Protein AF-X0WPC6-F1 (afdb_monomer)

Sequence (137 aa):
MSAEIEPIRRALTGSRKYRWLCEDTLARVADWAGRGGGSDKDVLKRAKRKLHQICGAYAHGFDPYAAAAELHDLPADPGPAAIRLACRKILNRHAATRERSEADLADLYESIFALTAPPRSVLDVGCGLHPFAIPWM

Radius of gyration: 19.34 Å; Cα contacts (8 Å, |Δi|>4): 94; chains: 1; bounding box: 44×28×56 Å

Solvent-accessible surface area (backbone atoms only — not comparable to full-atom values): 8075 Å² total; per-residue (Å²): 130,70,81,81,51,53,65,50,33,51,57,47,66,71,27,82,89,43,65,87,56,58,65,68,61,50,45,52,38,37,56,58,23,51,74,71,48,80,53,73,69,52,21,47,52,47,25,52,51,50,50,31,70,77,49,52,70,34,46,70,83,61,50,69,65,62,55,50,48,63,61,66,72,46,60,97,78,57,53,72,68,57,49,48,52,55,28,50,60,54,23,55,46,24,50,75,39,25,69,54,62,76,44,68,53,47,63,51,37,52,58,51,29,74,75,69,46,83,71,97,73,86,88,72,83,86,47,83,55,47,76,52,49,56,90,42,105

Structure (mmCIF, N/CA/C/O backbone):
data_AF-X0WPC6-F1
#
_entry.id   AF-X0WPC6-F1
#
loop_
_atom_site.group_PDB
_atom_site.id
_atom_site.type_symbol
_atom_site.label_atom_id
_atom_site.label_alt_id
_atom_site.label_comp_id
_atom_site.label_asym_id
_atom_site.label_entity_id
_atom_site.label_seq_id
_atom_site.pdbx_PDB_ins_code
_atom_site.Cartn_x
_atom_site.Cartn_y
_atom_site.Cartn_z
_atom_site.occupancy
_atom_site.B_iso_or_equiv
_atom_site.auth_seq_id
_atom_site.auth_comp_id
_atom_site.auth_asym_id
_atom_site.auth_atom_id
_atom_site.pdbx_PDB_model_num
ATOM 1 N N . MET A 1 1 ? 7.509 -16.615 -25.943 1.00 50.50 1 MET A N 1
ATOM 2 C CA . MET A 1 1 ? 8.223 -15.535 -25.228 1.00 50.50 1 MET A CA 1
ATOM 3 C C . MET A 1 1 ? 9.397 -15.127 -26.099 1.00 50.50 1 MET A C 1
ATOM 5 O O . MET A 1 1 ? 10.176 -16.008 -26.436 1.00 50.50 1 MET A O 1
ATOM 9 N N . SER A 1 2 ? 9.475 -13.873 -26.558 1.00 55.69 2 SER A N 1
ATOM 10 C CA . SER A 1 2 ? 10.617 -13.450 -27.389 1.00 55.69 2 SER A CA 1
ATOM 11 C C . SER A 1 2 ? 11.875 -13.422 -26.520 1.00 55.69 2 SER A C 1
ATOM 13 O O . SER A 1 2 ? 11.840 -12.852 -25.429 1.00 55.69 2 SER A O 1
ATOM 15 N N . ALA A 1 3 ? 12.974 -14.022 -26.985 1.00 64.19 3 ALA A N 1
ATOM 16 C CA . ALA A 1 3 ? 14.265 -14.013 -26.288 1.00 64.19 3 ALA A CA 1
ATOM 17 C C . ALA A 1 3 ? 14.777 -12.584 -25.998 1.00 64.19 3 ALA A C 1
ATOM 19 O O . ALA A 1 3 ? 15.592 -12.382 -25.101 1.00 64.19 3 ALA A O 1
ATOM 20 N N . GLU A 1 4 ? 14.246 -11.590 -26.714 1.00 74.94 4 GLU A N 1
ATOM 21 C CA . GLU A 1 4 ? 14.610 -10.177 -26.621 1.00 74.94 4 GLU A CA 1
ATOM 22 C C . GLU A 1 4 ? 14.137 -9.482 -25.331 1.00 74.94 4 GLU A C 1
ATOM 24 O O . GLU A 1 4 ? 14.746 -8.496 -24.928 1.00 74.94 4 GLU A O 1
ATOM 29 N N . ILE A 1 5 ? 13.095 -9.971 -24.636 1.00 85.88 5 ILE A N 1
ATOM 30 C CA . ILE A 1 5 ? 12.560 -9.269 -23.445 1.00 85.88 5 ILE A CA 1
ATOM 31 C C . ILE A 1 5 ? 13.224 -9.685 -22.127 1.00 85.88 5 ILE A C 1
ATOM 33 O O . ILE A 1 5 ? 13.162 -8.971 -21.122 1.00 85.88 5 ILE A O 1
ATOM 37 N N . GLU A 1 6 ? 13.892 -10.835 -22.123 1.00 86.94 6 GLU A N 1
ATOM 38 C CA . GLU A 1 6 ? 14.494 -11.412 -20.926 1.00 86.94 6 GLU A CA 1
ATOM 39 C C . GLU A 1 6 ? 15.545 -10.502 -20.252 1.00 86.94 6 GLU A C 1
ATOM 41 O O . GLU A 1 6 ? 15.539 -10.399 -19.019 1.00 86.94 6 GLU A O 1
ATOM 46 N N . PRO A 1 7 ? 16.408 -9.770 -20.991 1.00 89.44 7 PRO A N 1
ATOM 47 C CA . PRO A 1 7 ? 17.303 -8.781 -20.391 1.00 89.44 7 PRO A CA 1
ATOM 48 C C . PRO A 1 7 ? 16.555 -7.688 -19.616 1.00 89.44 7 PRO A C 1
ATOM 50 O O . PRO A 1 7 ? 16.981 -7.310 -18.523 1.00 89.44 7 PRO A O 1
ATOM 53 N N . ILE A 1 8 ? 15.413 -7.218 -20.132 1.00 91.00 8 ILE A N 1
ATOM 54 C CA . ILE A 1 8 ? 14.583 -6.204 -19.468 1.00 91.00 8 ILE A CA 1
ATOM 55 C C . ILE A 1 8 ? 13.957 -6.768 -18.198 1.00 91.00 8 ILE A C 1
ATOM 57 O O . ILE A 1 8 ? 13.991 -6.107 -17.158 1.00 91.00 8 ILE A O 1
ATOM 61 N N . ARG A 1 9 ? 13.424 -7.993 -18.258 1.00 90.88 9 ARG A N 1
ATOM 62 C CA . ARG A 1 9 ? 12.840 -8.664 -17.091 1.00 90.88 9 ARG A CA 1
ATOM 63 C C . ARG A 1 9 ? 13.866 -8.783 -15.965 1.00 90.88 9 ARG A C 1
ATOM 65 O O . ARG A 1 9 ? 13.593 -8.321 -14.860 1.00 90.88 9 ARG A O 1
ATOM 72 N N . ARG A 1 10 ? 15.073 -9.275 -16.272 1.00 90.88 10 ARG A N 1
ATOM 73 C CA . ARG A 1 10 ? 16.191 -9.350 -15.314 1.00 90.88 10 ARG A CA 1
ATOM 74 C C . ARG A 1 10 ? 16.591 -7.985 -14.760 1.00 90.88 10 ARG A C 1
ATOM 76 O O . ARG A 1 10 ? 16.857 -7.856 -13.568 1.00 90.88 10 ARG A O 1
ATOM 83 N N . ALA A 1 11 ? 16.608 -6.949 -15.598 1.00 92.38 11 ALA A N 1
ATOM 84 C CA . ALA A 1 11 ? 16.924 -5.595 -15.151 1.00 92.38 11 ALA A CA 1
ATOM 85 C C . ALA A 1 11 ? 15.876 -5.030 -14.173 1.00 92.38 11 ALA A C 1
ATOM 87 O O . ALA A 1 11 ? 16.216 -4.230 -13.297 1.00 92.38 11 ALA A O 1
ATOM 88 N N . LEU A 1 12 ? 14.603 -5.416 -14.313 1.00 93.12 12 LEU A N 1
ATOM 89 C CA . LEU A 1 12 ? 13.539 -5.019 -13.391 1.00 93.12 12 LEU A CA 1
ATOM 90 C C . LEU A 1 12 ? 13.581 -5.828 -12.091 1.00 93.12 12 LEU A C 1
ATOM 92 O O . LEU A 1 12 ? 13.547 -5.215 -11.025 1.00 93.12 12 LEU A O 1
ATOM 96 N N . THR A 1 13 ? 13.699 -7.157 -12.164 1.00 89.75 13 THR A N 1
ATOM 97 C CA . THR A 1 13 ? 13.737 -8.033 -10.978 1.00 89.75 13 THR A CA 1
ATOM 98 C C . THR A 1 13 ? 14.994 -7.811 -10.136 1.00 89.75 13 THR A C 1
ATOM 100 O O . THR A 1 13 ? 14.910 -7.761 -8.913 1.00 89.75 13 THR A O 1
ATOM 103 N N . GLY A 1 14 ? 16.145 -7.552 -10.764 1.00 88.81 14 GLY A N 1
ATOM 104 C CA . GLY A 1 14 ? 17.390 -7.200 -10.071 1.00 88.81 14 GLY A CA 1
ATOM 105 C C . GLY A 1 14 ? 17.411 -5.787 -9.470 1.00 88.81 14 GLY A C 1
ATOM 106 O O . GLY A 1 14 ? 18.373 -5.403 -8.802 1.00 88.81 14 GLY A O 1
ATOM 107 N N . SER A 1 15 ? 16.378 -4.967 -9.695 1.00 89.56 15 SER A N 1
ATOM 108 C CA . SER A 1 15 ? 16.337 -3.605 -9.169 1.00 89.56 15 SER A CA 1
ATOM 109 C C . SER A 1 15 ? 15.899 -3.577 -7.707 1.00 89.56 15 SER A C 1
ATOM 111 O O . SER A 1 15 ? 14.749 -3.871 -7.380 1.00 89.56 15 SER A O 1
ATOM 113 N N . ARG A 1 16 ? 16.754 -3.041 -6.824 1.00 86.75 16 ARG A N 1
ATOM 114 C CA . ARG A 1 16 ? 16.404 -2.782 -5.412 1.00 86.75 16 ARG A CA 1
ATOM 115 C C . ARG A 1 16 ? 15.111 -1.970 -5.249 1.00 86.75 16 ARG A C 1
ATOM 117 O O . ARG A 1 16 ? 14.420 -2.136 -4.245 1.00 86.75 16 ARG A O 1
ATOM 124 N N . LYS A 1 17 ? 14.771 -1.107 -6.216 1.00 86.75 17 LYS A N 1
ATOM 125 C CA . LYS A 1 17 ? 13.544 -0.291 -6.206 1.00 86.75 17 LYS A CA 1
ATOM 126 C C . LYS A 1 17 ? 12.269 -1.134 -6.322 1.00 86.75 17 LYS A C 1
ATOM 128 O O . LYS A 1 17 ? 11.256 -0.756 -5.746 1.00 86.75 17 LYS A O 1
ATOM 133 N N . TYR A 1 18 ? 12.318 -2.247 -7.051 1.00 89.50 18 TYR A N 1
ATOM 134 C CA . TYR A 1 18 ? 11.157 -3.092 -7.346 1.00 89.50 18 TYR A CA 1
ATOM 135 C C . TYR A 1 18 ? 11.148 -4.408 -6.568 1.00 89.50 18 TYR A C 1
ATOM 137 O O . TYR A 1 18 ? 10.250 -5.210 -6.776 1.00 89.50 18 TYR A O 1
ATOM 145 N N . ARG A 1 19 ? 12.094 -4.604 -5.638 1.00 87.00 19 ARG A N 1
ATOM 146 C CA . ARG A 1 19 ? 12.256 -5.833 -4.839 1.00 87.00 19 ARG A CA 1
ATOM 147 C C . ARG A 1 19 ? 11.010 -6.290 -4.067 1.00 87.00 19 ARG A C 1
ATOM 149 O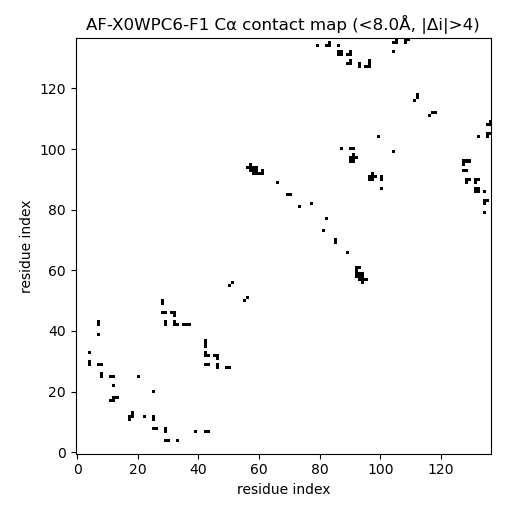 O . ARG A 1 19 ? 10.957 -7.428 -3.633 1.00 87.00 19 ARG A O 1
ATOM 156 N N . TRP A 1 20 ? 10.053 -5.389 -3.851 1.00 86.12 20 TRP A N 1
ATOM 157 C CA . TRP A 1 20 ? 8.802 -5.658 -3.135 1.00 86.12 20 TRP A CA 1
ATOM 158 C C . TRP A 1 20 ? 7.607 -5.902 -4.064 1.00 86.12 20 TRP A C 1
ATOM 160 O O . TRP A 1 20 ? 6.501 -6.129 -3.587 1.00 86.12 20 TRP A O 1
ATOM 170 N N . LEU A 1 21 ? 7.797 -5.803 -5.381 1.00 89.69 21 LEU A N 1
ATOM 171 C CA . LEU A 1 21 ? 6.758 -6.093 -6.363 1.00 89.69 21 LEU A CA 1
ATOM 172 C C . LEU A 1 21 ? 6.839 -7.564 -6.764 1.00 89.69 21 LEU A C 1
ATOM 174 O O . LEU A 1 21 ? 7.932 -8.109 -6.902 1.00 89.69 21 LEU A O 1
ATOM 178 N N . CYS A 1 22 ? 5.686 -8.193 -6.990 1.00 92.12 22 CYS A N 1
ATOM 179 C CA . CYS A 1 22 ? 5.659 -9.575 -7.450 1.00 92.12 22 CYS A CA 1
ATOM 180 C C . CYS A 1 22 ? 6.256 -9.708 -8.859 1.00 92.12 22 CYS A C 1
ATOM 182 O O . CYS A 1 22 ? 6.092 -8.830 -9.718 1.00 92.12 22 CYS A O 1
ATOM 184 N N . GLU A 1 23 ? 6.922 -10.837 -9.099 1.00 91.75 23 GLU A N 1
ATOM 185 C CA . GLU A 1 23 ? 7.595 -11.122 -10.367 1.00 91.75 23 GLU A CA 1
ATOM 186 C C . GLU A 1 23 ? 6.627 -11.095 -11.552 1.00 91.75 23 GLU A C 1
ATOM 188 O O . GLU A 1 23 ? 6.957 -10.522 -12.589 1.00 91.75 23 GLU A O 1
ATOM 193 N N . ASP A 1 24 ? 5.401 -11.593 -11.373 1.00 93.38 24 ASP A N 1
ATOM 194 C CA . ASP A 1 24 ? 4.355 -11.580 -12.401 1.00 93.38 24 ASP A CA 1
ATOM 195 C C . ASP A 1 24 ? 4.018 -10.164 -12.877 1.00 93.38 24 ASP A C 1
ATOM 197 O O . ASP A 1 24 ? 3.839 -9.921 -14.073 1.00 93.38 24 ASP A O 1
ATOM 201 N N . THR A 1 25 ? 3.970 -9.191 -11.959 1.00 94.62 25 THR A N 1
ATOM 202 C CA . THR A 1 25 ? 3.738 -7.789 -12.332 1.00 94.62 25 THR A CA 1
ATOM 203 C C . THR A 1 25 ? 4.919 -7.242 -13.123 1.00 94.62 25 THR A C 1
ATOM 205 O O . THR A 1 25 ? 4.715 -6.566 -14.133 1.00 94.62 25 THR A O 1
ATOM 208 N N . LEU A 1 26 ? 6.149 -7.546 -12.706 1.00 94.75 26 LEU A N 1
ATOM 209 C CA . LEU A 1 26 ? 7.356 -7.098 -13.401 1.00 94.75 26 LEU A CA 1
ATOM 210 C C . LEU A 1 26 ? 7.462 -7.709 -14.802 1.00 94.75 26 LEU A C 1
ATOM 212 O O . LEU A 1 26 ? 7.727 -6.981 -15.758 1.00 94.75 26 LEU A O 1
ATOM 216 N N . ALA A 1 27 ? 7.188 -9.007 -14.936 1.00 93.00 27 ALA A N 1
ATOM 217 C CA . ALA A 1 27 ? 7.169 -9.718 -16.207 1.00 93.00 27 ALA A CA 1
ATOM 218 C C . ALA A 1 27 ? 6.087 -9.161 -17.140 1.00 93.00 27 ALA A C 1
ATOM 220 O O . ALA A 1 27 ? 6.387 -8.746 -18.259 1.00 93.00 27 ALA A O 1
ATOM 221 N N . ARG A 1 28 ? 4.848 -9.026 -16.651 1.00 95.00 28 ARG A N 1
ATOM 222 C CA . ARG A 1 28 ? 3.735 -8.487 -17.444 1.00 95.00 28 ARG A CA 1
ATOM 223 C C . ARG A 1 28 ? 3.991 -7.054 -17.908 1.00 95.00 28 ARG A C 1
ATOM 225 O O . ARG A 1 28 ? 3.627 -6.694 -19.027 1.00 95.00 28 ARG A O 1
ATOM 232 N N . VAL A 1 29 ? 4.614 -6.222 -17.070 1.00 96.38 29 VAL A N 1
ATOM 233 C CA . VAL A 1 29 ? 4.974 -4.849 -17.451 1.00 96.38 29 VAL A CA 1
ATOM 234 C C . VAL A 1 29 ? 6.143 -4.821 -18.439 1.00 96.38 29 VAL A C 1
ATOM 236 O O . VAL A 1 29 ? 6.123 -3.983 -19.342 1.00 96.38 29 VAL A O 1
ATOM 239 N N . ALA A 1 30 ? 7.125 -5.720 -18.316 1.00 95.06 30 ALA A N 1
ATOM 240 C CA . ALA A 1 30 ? 8.191 -5.866 -19.307 1.00 95.06 30 ALA A CA 1
ATOM 241 C C . ALA A 1 30 ? 7.610 -6.242 -20.679 1.00 95.06 30 ALA A C 1
ATOM 243 O O . ALA A 1 30 ? 7.842 -5.526 -21.651 1.00 95.06 30 ALA A O 1
ATOM 244 N N . ASP A 1 31 ? 6.763 -7.272 -20.737 1.00 93.94 31 ASP A N 1
ATOM 245 C CA . ASP A 1 31 ? 6.098 -7.707 -21.969 1.00 93.94 31 ASP A CA 1
ATOM 246 C C . ASP A 1 31 ? 5.247 -6.593 -22.585 1.00 93.94 31 ASP A C 1
ATOM 248 O O . ASP A 1 31 ? 5.312 -6.335 -23.788 1.00 93.94 31 ASP A O 1
ATOM 252 N N . TRP A 1 32 ? 4.458 -5.892 -21.763 1.00 95.50 32 TRP A N 1
ATOM 253 C CA . TRP A 1 32 ? 3.679 -4.740 -22.213 1.00 95.50 32 TRP A CA 1
ATOM 254 C C . TRP A 1 32 ? 4.572 -3.639 -22.794 1.00 95.50 32 TRP A C 1
ATOM 256 O O . TRP A 1 32 ? 4.237 -3.052 -23.823 1.00 95.50 32 TRP A O 1
ATOM 266 N N . ALA A 1 33 ? 5.714 -3.362 -22.162 1.00 95.81 33 ALA A N 1
ATOM 267 C CA . ALA A 1 33 ? 6.634 -2.340 -22.635 1.00 95.81 33 ALA A CA 1
ATOM 268 C C . ALA A 1 33 ? 7.310 -2.737 -23.958 1.00 95.81 33 ALA A C 1
ATOM 270 O O . ALA A 1 33 ? 7.466 -1.876 -24.826 1.00 95.81 33 ALA A O 1
ATOM 271 N N . GLY A 1 34 ? 7.65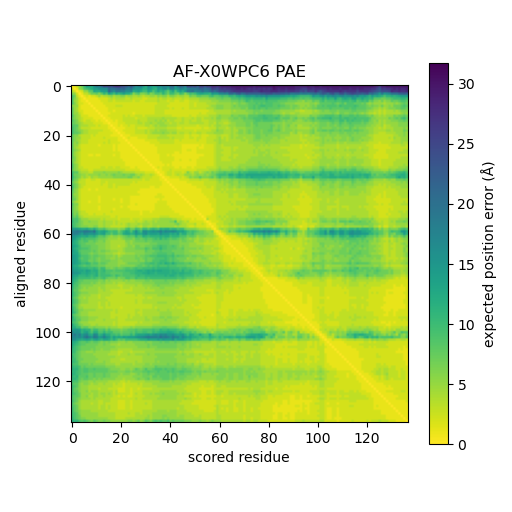9 -4.019 -24.122 1.00 94.06 34 GLY A N 1
ATOM 272 C CA . GLY A 1 34 ? 8.299 -4.563 -25.323 1.00 94.06 34 GLY A CA 1
ATOM 273 C C . GLY A 1 34 ? 7.417 -4.497 -26.571 1.00 94.06 34 GLY A C 1
ATOM 274 O O . GLY A 1 34 ? 7.914 -4.236 -27.662 1.00 94.06 34 GLY A O 1
ATOM 275 N N . ARG A 1 35 ? 6.089 -4.603 -26.416 1.00 93.19 35 ARG A N 1
ATOM 276 C CA . ARG A 1 35 ? 5.129 -4.421 -27.528 1.00 93.19 35 ARG A CA 1
ATOM 277 C C . ARG A 1 35 ? 5.201 -3.037 -28.177 1.00 93.19 35 ARG A C 1
ATOM 279 O O . ARG A 1 35 ? 4.750 -2.873 -29.303 1.00 93.19 35 ARG A O 1
ATOM 286 N N . GLY A 1 36 ? 5.740 -2.042 -27.470 1.00 89.00 36 GLY A N 1
ATOM 287 C CA . GLY A 1 36 ? 5.945 -0.697 -28.004 1.00 89.00 36 GLY A CA 1
ATOM 288 C C . GLY A 1 36 ? 7.165 -0.554 -28.919 1.00 89.00 36 GLY A C 1
ATOM 289 O O . GLY A 1 36 ? 7.353 0.538 -29.454 1.00 89.00 36 GLY A O 1
ATOM 290 N N . GLY A 1 37 ? 7.986 -1.603 -29.062 1.00 88.38 37 GLY A N 1
ATOM 291 C CA . GLY A 1 37 ? 9.236 -1.585 -29.822 1.00 88.38 37 GLY A CA 1
ATOM 292 C C . GLY A 1 37 ? 10.270 -0.583 -29.292 1.00 88.38 37 GLY A C 1
ATOM 293 O O . GLY A 1 37 ? 10.125 -0.005 -28.208 1.00 88.38 37 GLY A O 1
ATOM 294 N N . GLY A 1 38 ? 11.309 -0.357 -30.097 1.00 89.81 38 GLY A N 1
ATOM 295 C CA . GLY A 1 38 ? 12.424 0.535 -29.779 1.00 89.81 38 GLY A CA 1
ATOM 296 C C . GLY A 1 38 ? 13.607 -0.190 -29.141 1.00 89.81 38 GLY A C 1
ATOM 297 O O . GLY A 1 38 ? 13.649 -1.416 -29.090 1.00 89.81 38 GLY A O 1
ATOM 298 N N . SER A 1 39 ? 14.588 0.582 -28.675 1.00 91.88 39 SER A N 1
ATOM 299 C CA . SER A 1 39 ? 15.777 0.019 -28.034 1.00 91.88 39 SER A CA 1
ATOM 300 C C . SER A 1 39 ? 15.462 -0.539 -26.642 1.00 91.88 39 SER A C 1
ATOM 302 O O . SER A 1 39 ? 14.520 -0.092 -25.982 1.00 91.88 39 SER A O 1
ATOM 304 N N . ASP A 1 40 ? 16.317 -1.421 -26.119 1.00 92.00 40 ASP A N 1
ATOM 305 C CA . ASP A 1 40 ? 16.239 -1.910 -24.733 1.00 92.00 40 ASP A CA 1
ATOM 306 C C . ASP A 1 40 ? 16.114 -0.773 -23.708 1.00 92.00 40 ASP A C 1
ATOM 308 O O . ASP A 1 40 ? 15.391 -0.874 -22.713 1.00 92.00 40 ASP A O 1
ATOM 312 N N . LYS A 1 41 ? 16.791 0.354 -23.964 1.00 92.25 41 LYS A N 1
ATOM 313 C CA . LYS A 1 41 ? 16.714 1.552 -23.119 1.00 92.25 41 LYS A CA 1
ATOM 314 C C . LYS A 1 41 ? 15.314 2.166 -23.139 1.00 92.25 41 LYS A C 1
ATOM 316 O O . LYS A 1 41 ? 14.811 2.553 -22.080 1.00 92.25 41 LYS A O 1
ATOM 321 N N . ASP A 1 42 ? 14.678 2.235 -24.305 1.00 94.69 42 ASP A N 1
ATOM 322 C CA . ASP A 1 42 ? 13.321 2.768 -24.461 1.00 94.69 42 ASP A CA 1
ATOM 323 C C . ASP A 1 42 ? 12.292 1.864 -23.786 1.00 94.69 42 ASP A C 1
ATOM 325 O O . ASP A 1 42 ? 11.433 2.347 -23.036 1.00 94.69 42 ASP A O 1
ATOM 329 N N . VAL A 1 43 ? 12.420 0.551 -23.988 1.00 95.50 43 VAL A N 1
ATOM 330 C CA . VAL A 1 43 ? 11.571 -0.465 -23.358 1.00 95.50 43 VAL A CA 1
ATOM 331 C C . VAL A 1 43 ? 11.697 -0.387 -21.836 1.00 95.50 43 VAL A C 1
ATOM 333 O O . VAL A 1 43 ? 10.690 -0.256 -21.135 1.00 95.50 43 VAL A O 1
ATOM 336 N N . LEU A 1 44 ? 12.922 -0.353 -21.303 1.00 94.88 44 LEU A N 1
ATOM 337 C CA . LEU A 1 44 ? 13.153 -0.251 -19.862 1.00 94.88 44 LEU A CA 1
ATOM 338 C C . LEU A 1 44 ? 12.598 1.056 -19.284 1.00 94.88 44 LEU A C 1
ATOM 340 O O . LEU A 1 44 ? 11.979 1.052 -18.218 1.00 94.88 44 LEU A O 1
ATOM 344 N N . LYS A 1 45 ? 12.783 2.188 -19.974 1.00 95.38 45 LYS A N 1
ATOM 345 C CA . LYS A 1 45 ? 12.232 3.487 -19.556 1.00 95.38 45 LYS A CA 1
ATOM 346 C C . LYS A 1 45 ? 10.704 3.446 -19.503 1.00 95.38 45 LYS A C 1
ATOM 348 O O . LYS A 1 45 ? 10.110 3.925 -18.535 1.00 95.38 45 LYS A O 1
ATOM 353 N N . ARG A 1 46 ? 10.066 2.846 -20.509 1.00 96.88 46 ARG A N 1
ATOM 354 C CA . ARG A 1 46 ? 8.611 2.670 -20.586 1.00 96.88 46 ARG A CA 1
ATOM 355 C C . ARG A 1 46 ? 8.090 1.780 -19.456 1.00 96.88 46 ARG A C 1
ATOM 357 O O . ARG A 1 46 ? 7.136 2.174 -18.785 1.00 96.88 46 ARG A O 1
ATOM 364 N N . ALA A 1 47 ? 8.750 0.652 -19.195 1.00 96.38 47 ALA A N 1
ATOM 365 C CA . ALA A 1 47 ? 8.412 -0.248 -18.096 1.00 96.38 47 ALA A CA 1
ATOM 366 C C . ALA A 1 47 ? 8.520 0.457 -16.734 1.00 96.38 47 ALA A C 1
ATOM 368 O O . ALA A 1 47 ? 7.562 0.479 -15.964 1.00 96.38 47 ALA A O 1
ATOM 369 N N . LYS A 1 48 ? 9.649 1.129 -16.464 1.00 95.25 48 LYS A N 1
ATOM 370 C CA . LYS A 1 48 ? 9.866 1.885 -15.218 1.00 95.25 48 LYS A CA 1
ATOM 371 C C . LYS A 1 48 ? 8.821 2.985 -15.018 1.00 95.25 48 LYS A C 1
ATOM 373 O O . LYS A 1 48 ? 8.328 3.159 -13.906 1.00 95.25 48 LYS A O 1
ATOM 378 N N . ARG A 1 49 ? 8.454 3.706 -16.085 1.00 96.31 49 ARG A N 1
ATOM 379 C CA . ARG A 1 49 ? 7.385 4.714 -16.038 1.00 96.31 49 ARG A CA 1
ATOM 380 C C . ARG A 1 49 ? 6.042 4.082 -15.679 1.00 96.31 49 ARG A C 1
ATOM 382 O O . ARG A 1 49 ? 5.345 4.619 -14.826 1.00 96.31 49 ARG A O 1
ATOM 389 N N . LYS A 1 50 ? 5.695 2.940 -16.280 1.00 96.56 50 LYS A N 1
ATOM 390 C CA . LYS A 1 50 ? 4.443 2.239 -15.970 1.00 96.56 50 LYS A CA 1
ATOM 391 C C . LYS A 1 50 ? 4.414 1.743 -14.525 1.00 96.56 50 LYS A C 1
ATOM 393 O O . LYS A 1 50 ? 3.424 1.986 -13.851 1.00 96.56 50 LYS A O 1
ATOM 398 N N . LEU A 1 51 ? 5.498 1.138 -14.030 1.00 94.94 51 LEU A N 1
ATOM 399 C CA . LEU A 1 51 ? 5.622 0.709 -12.626 1.00 94.94 51 LEU A CA 1
ATOM 400 C C . LEU A 1 51 ? 5.495 1.881 -11.648 1.00 94.94 51 LEU A C 1
ATOM 402 O O . LEU A 1 51 ? 4.860 1.760 -10.602 1.00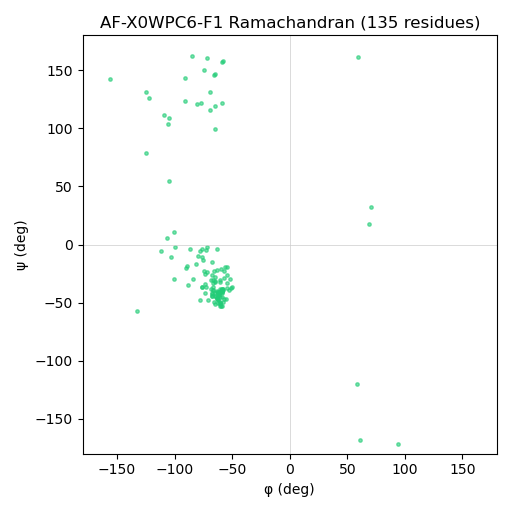 94.94 51 LEU A O 1
ATOM 406 N N . HIS A 1 52 ? 6.070 3.037 -11.989 1.00 91.88 52 HIS A N 1
ATOM 407 C CA . HIS A 1 52 ? 5.863 4.244 -11.199 1.00 91.88 52 HIS A CA 1
ATOM 408 C C . HIS A 1 52 ? 4.387 4.659 -11.194 1.00 91.88 52 HIS A C 1
ATOM 410 O O . HIS A 1 52 ? 3.843 4.864 -10.121 1.00 91.88 52 HIS A O 1
ATOM 416 N N . GLN A 1 53 ? 3.722 4.701 -12.349 1.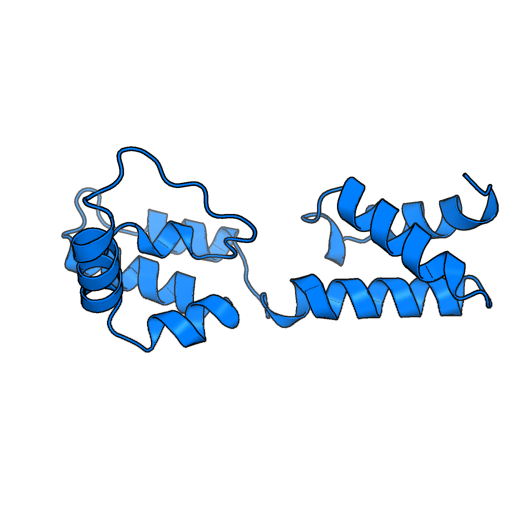00 93.12 53 GLN A N 1
ATOM 417 C CA . GLN A 1 53 ? 2.308 5.082 -12.438 1.00 93.12 53 GLN A CA 1
ATOM 418 C C . GLN A 1 53 ? 1.373 4.151 -11.654 1.00 93.12 53 GLN A C 1
ATOM 420 O O . GLN A 1 53 ? 0.436 4.634 -11.036 1.00 93.12 53 GLN A O 1
ATOM 425 N N . ILE A 1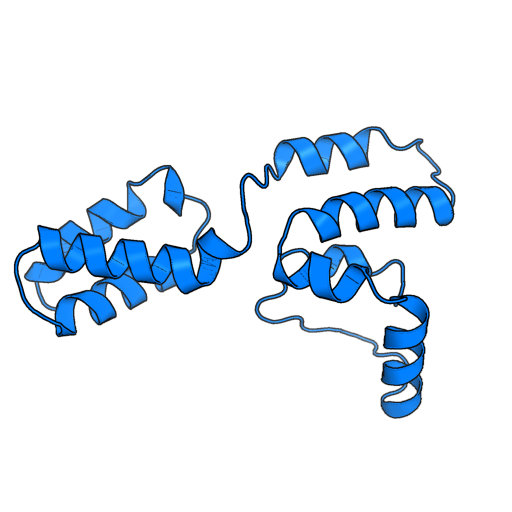 54 ? 1.601 2.832 -11.687 1.00 92.44 54 ILE A N 1
ATOM 426 C CA . ILE A 1 54 ? 0.675 1.862 -11.073 1.00 92.44 54 ILE A CA 1
ATOM 427 C C . ILE A 1 54 ? 0.996 1.533 -9.610 1.00 92.44 54 ILE A C 1
ATOM 429 O O . ILE A 1 54 ? 0.126 1.040 -8.906 1.00 92.44 54 ILE A O 1
ATOM 433 N N . CYS A 1 55 ? 2.226 1.779 -9.150 1.00 87.69 55 CYS A N 1
ATOM 434 C CA . CYS A 1 55 ? 2.634 1.487 -7.771 1.00 87.69 55 CYS A CA 1
ATOM 435 C C . CYS A 1 55 ? 3.384 2.664 -7.141 1.00 87.69 55 CYS A C 1
ATOM 437 O O . CYS A 1 55 ? 3.002 3.180 -6.094 1.00 87.69 55 CYS A O 1
ATOM 439 N N . GLY A 1 56 ? 4.475 3.099 -7.776 1.00 85.69 56 GLY A N 1
ATOM 440 C CA . GLY A 1 56 ? 5.421 4.033 -7.158 1.00 85.69 56 GLY A CA 1
ATOM 441 C C . GLY A 1 56 ? 4.876 5.438 -6.872 1.00 85.69 56 GLY A C 1
ATOM 442 O O . GLY A 1 56 ? 5.435 6.118 -6.020 1.00 85.69 56 GLY A O 1
ATOM 443 N N . ALA A 1 57 ? 3.832 5.877 -7.572 1.00 87.88 57 ALA A N 1
ATOM 444 C CA . ALA A 1 57 ? 3.166 7.164 -7.373 1.00 87.88 57 ALA A CA 1
ATOM 445 C C . ALA A 1 57 ? 2.276 7.185 -6.121 1.00 87.88 57 ALA A C 1
ATOM 447 O O . ALA A 1 57 ? 1.853 8.246 -5.684 1.00 87.88 57 ALA A O 1
ATOM 448 N N . TYR A 1 58 ? 1.989 6.025 -5.528 1.00 86.38 58 TYR A N 1
ATOM 449 C CA . TYR A 1 58 ? 1.144 5.955 -4.341 1.00 86.38 58 TYR A CA 1
ATOM 450 C C . TYR A 1 58 ? 1.948 5.805 -3.048 1.00 86.38 58 TYR A C 1
ATOM 452 O O . TYR A 1 58 ? 1.524 6.308 -2.013 1.00 86.38 58 TYR A O 1
ATOM 460 N N . ALA A 1 59 ? 3.122 5.171 -3.102 1.00 80.44 59 ALA A N 1
ATOM 461 C CA . ALA A 1 59 ? 3.957 4.842 -1.943 1.00 80.44 59 ALA A CA 1
ATOM 462 C C . ALA A 1 59 ? 5.193 5.758 -1.820 1.00 80.44 59 ALA A C 1
ATOM 464 O O . ALA A 1 59 ? 6.335 5.291 -1.788 1.00 80.44 59 ALA A O 1
ATOM 465 N N . HIS A 1 60 ? 4.985 7.077 -1.792 1.00 69.56 60 HIS A N 1
ATOM 466 C CA . HIS A 1 60 ? 6.071 8.060 -1.717 1.00 69.56 60 HIS A CA 1
ATOM 467 C C . HIS A 1 60 ? 6.845 7.964 -0.395 1.00 69.56 60 HIS A C 1
ATOM 469 O O . HIS A 1 60 ? 6.420 8.503 0.620 1.00 69.56 60 HIS A O 1
ATOM 475 N N . GLY A 1 61 ? 7.999 7.291 -0.413 1.00 71.44 61 GLY A N 1
ATOM 476 C CA . GLY A 1 61 ? 8.871 7.191 0.762 1.00 71.44 61 GLY A CA 1
ATOM 477 C C . GLY A 1 61 ? 8.292 6.344 1.896 1.00 71.44 61 GLY A C 1
ATOM 478 O O . GLY A 1 61 ? 8.758 6.455 3.024 1.00 71.44 61 GLY A O 1
ATOM 479 N N . PHE A 1 62 ? 7.290 5.504 1.610 1.00 82.69 62 PHE A N 1
ATOM 480 C CA . PHE A 1 62 ? 6.754 4.582 2.603 1.00 82.69 62 PHE A CA 1
ATOM 481 C C . PHE A 1 62 ? 7.820 3.557 3.000 1.00 82.69 62 PHE A C 1
ATOM 483 O O . PHE A 1 62 ? 8.291 2.780 2.165 1.00 82.69 62 PHE A O 1
ATOM 490 N N . ASP A 1 63 ? 8.173 3.560 4.283 1.00 85.25 63 ASP A N 1
ATOM 491 C CA . ASP A 1 63 ? 9.011 2.543 4.900 1.00 85.25 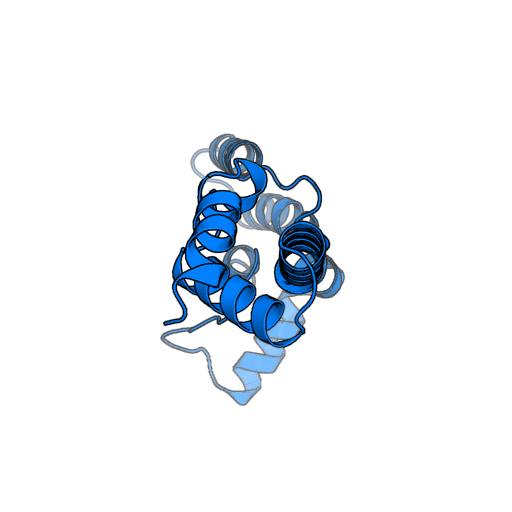63 ASP A CA 1
ATOM 492 C C . ASP A 1 63 ? 8.136 1.616 5.764 1.00 85.25 63 ASP A C 1
ATOM 494 O O . ASP A 1 63 ? 7.639 2.045 6.815 1.00 85.25 63 ASP A O 1
ATOM 498 N N . PRO A 1 64 ? 7.919 0.355 5.340 1.00 83.56 64 PRO A N 1
ATOM 499 C CA . PRO A 1 64 ? 7.114 -0.591 6.101 1.00 83.56 64 PRO A CA 1
ATOM 500 C C . PRO A 1 64 ? 7.741 -0.943 7.454 1.00 83.56 64 PRO A C 1
ATOM 502 O O . PRO A 1 64 ? 7.005 -1.238 8.390 1.00 83.56 64 PRO A O 1
ATOM 505 N N . TYR A 1 65 ? 9.069 -0.882 7.589 1.00 86.38 65 TYR A N 1
ATOM 506 C CA . TYR A 1 65 ? 9.736 -1.186 8.854 1.00 86.38 65 TYR A CA 1
ATOM 507 C C . TYR A 1 65 ? 9.536 -0.065 9.869 1.00 86.38 65 TYR A C 1
ATOM 509 O O . TYR A 1 65 ? 9.227 -0.341 11.023 1.00 86.38 65 TYR A O 1
ATOM 517 N N . ALA A 1 66 ? 9.625 1.194 9.431 1.00 85.88 66 ALA A N 1
ATOM 518 C CA . ALA A 1 66 ? 9.308 2.335 10.287 1.00 85.88 66 ALA A CA 1
ATOM 519 C C . ALA A 1 66 ? 7.833 2.317 10.729 1.00 85.88 66 ALA A C 1
ATOM 521 O O . ALA A 1 66 ? 7.532 2.549 11.895 1.00 85.88 66 ALA A O 1
ATOM 522 N N . ALA A 1 67 ? 6.909 1.977 9.821 1.00 86.12 67 ALA A N 1
ATOM 523 C CA . ALA A 1 67 ? 5.494 1.821 10.167 1.00 86.12 67 ALA A CA 1
ATOM 524 C C . ALA A 1 67 ? 5.252 0.677 11.170 1.00 86.12 67 ALA A C 1
ATOM 526 O O . ALA A 1 67 ? 4.442 0.828 12.080 1.00 86.12 67 ALA A O 1
ATOM 527 N N . ALA A 1 68 ? 5.954 -0.451 11.024 1.00 86.81 68 ALA A N 1
ATOM 528 C CA . ALA A 1 68 ? 5.863 -1.566 11.963 1.00 86.81 68 ALA A CA 1
ATOM 529 C C . ALA A 1 68 ? 6.427 -1.208 13.348 1.00 86.81 68 ALA A C 1
ATOM 531 O O . ALA A 1 68 ? 5.827 -1.577 14.354 1.00 86.81 68 ALA A O 1
ATOM 532 N N . ALA A 1 69 ? 7.533 -0.459 13.405 1.00 87.88 69 ALA A N 1
ATOM 533 C CA . ALA A 1 69 ? 8.111 0.020 14.660 1.00 87.88 69 ALA A CA 1
ATOM 534 C C . ALA A 1 69 ? 7.128 0.916 15.433 1.00 87.88 69 ALA A C 1
ATOM 536 O O . ALA A 1 69 ? 6.892 0.687 16.611 1.00 87.88 69 ALA A O 1
ATOM 537 N N . GLU A 1 70 ? 6.454 1.851 14.757 1.00 84.88 70 GLU A N 1
ATOM 538 C CA . GLU A 1 70 ? 5.445 2.715 15.394 1.00 84.88 70 GLU A CA 1
ATOM 539 C C . GLU A 1 70 ? 4.257 1.951 15.991 1.00 84.88 70 GLU A C 1
ATOM 541 O O . GLU A 1 70 ? 3.666 2.405 16.969 1.00 84.88 70 GLU A O 1
ATOM 546 N N . LEU A 1 71 ? 3.887 0.809 15.406 1.00 87.25 71 LEU A N 1
ATOM 547 C CA . LEU A 1 71 ? 2.857 -0.066 15.971 1.00 87.25 71 LEU A CA 1
ATOM 548 C C . LEU A 1 71 ? 3.386 -0.875 17.153 1.00 87.25 71 LEU A C 1
ATOM 550 O O . LEU A 1 71 ? 2.649 -1.099 18.106 1.00 87.25 71 LEU A O 1
ATOM 554 N N . HIS A 1 72 ? 4.644 -1.308 17.089 1.00 88.12 72 HIS A N 1
ATOM 555 C CA . HIS A 1 72 ? 5.304 -2.033 18.172 1.00 88.12 72 HIS A CA 1
ATOM 556 C C . HIS A 1 72 ? 5.516 -1.154 19.414 1.00 88.12 72 HIS A C 1
ATOM 558 O O . HIS A 1 72 ? 5.483 -1.657 20.532 1.00 88.12 72 HIS A O 1
ATOM 564 N N . ASP A 1 73 ? 5.689 0.154 19.227 1.00 89.75 73 ASP A N 1
ATOM 565 C CA . ASP A 1 73 ? 5.862 1.121 20.316 1.00 89.75 73 ASP A CA 1
ATOM 566 C C . ASP A 1 73 ? 4.549 1.469 21.043 1.00 89.75 73 ASP A C 1
ATOM 568 O O . ASP A 1 73 ? 4.555 2.214 22.028 1.00 89.75 73 ASP A O 1
ATOM 572 N N . LEU A 1 74 ? 3.406 0.947 20.581 1.00 91.62 74 LEU A N 1
ATOM 573 C CA . LEU A 1 74 ? 2.155 1.064 21.322 1.00 91.62 74 LEU A CA 1
ATOM 574 C C . LEU A 1 74 ? 2.245 0.293 22.652 1.00 91.62 74 LEU A C 1
ATOM 576 O O . LEU A 1 74 ? 2.894 -0.751 22.730 1.00 91.62 74 LEU A O 1
ATOM 580 N N . PRO A 1 75 ? 1.575 0.775 23.715 1.00 92.50 75 PRO A N 1
ATOM 581 C CA . PRO A 1 75 ? 1.491 0.031 24.967 1.00 92.50 75 PRO A CA 1
ATOM 582 C C . PRO A 1 75 ? 0.835 -1.336 24.739 1.00 92.50 75 PRO A C 1
ATOM 584 O O . PRO A 1 75 ? 0.069 -1.506 23.795 1.00 92.50 75 PRO A O 1
ATOM 587 N N . ALA A 1 76 ? 1.099 -2.292 25.634 1.00 90.12 76 ALA A N 1
ATOM 588 C CA . ALA A 1 76 ? 0.597 -3.666 25.517 1.00 90.12 76 ALA A CA 1
ATOM 589 C C . ALA A 1 76 ? -0.940 -3.764 25.424 1.00 90.12 76 ALA A C 1
ATOM 591 O O . ALA A 1 76 ? -1.453 -4.681 24.791 1.00 90.12 76 ALA A O 1
ATOM 592 N N . ASP A 1 77 ? -1.654 -2.810 26.026 1.00 91.19 77 ASP A N 1
ATOM 593 C CA . ASP A 1 77 ? -3.105 -2.653 25.912 1.00 91.19 77 ASP A CA 1
ATOM 594 C C . ASP A 1 77 ? -3.430 -1.226 25.435 1.00 91.19 77 ASP A C 1
ATOM 596 O O . ASP A 1 77 ? -3.707 -0.325 26.237 1.00 91.19 77 ASP A O 1
ATOM 600 N N . PRO A 1 78 ? -3.286 -0.951 24.126 1.00 90.50 78 PRO A N 1
ATOM 601 C CA . PRO A 1 78 ? -3.594 0.356 23.590 1.00 90.50 78 PRO A CA 1
ATOM 602 C C . PRO A 1 78 ? -5.111 0.489 23.471 1.00 90.50 78 PRO A C 1
ATOM 604 O O . PRO A 1 78 ? -5.764 -0.252 22.740 1.00 90.50 78 PRO A O 1
ATOM 607 N N . GLY A 1 79 ? -5.683 1.490 24.140 1.00 94.38 79 GLY A N 1
ATOM 608 C CA . GLY A 1 79 ? -7.104 1.793 23.984 1.00 94.38 79 GLY A CA 1
ATOM 609 C C . GLY A 1 79 ? -7.482 2.094 22.517 1.00 94.38 79 GLY A C 1
ATOM 610 O O . GLY A 1 79 ? -6.631 2.536 21.732 1.00 94.38 79 GLY A O 1
ATOM 611 N N . PRO A 1 80 ? -8.765 1.956 22.126 1.00 92.12 80 PRO A N 1
ATOM 612 C CA . PRO A 1 80 ? -9.203 2.075 20.728 1.00 92.12 80 PRO A CA 1
ATOM 613 C C . PRO A 1 80 ? -8.789 3.379 20.028 1.00 92.12 80 PRO A C 1
ATOM 615 O O . PRO A 1 80 ? -8.499 3.391 18.833 1.00 92.12 80 PRO A O 1
ATOM 618 N N . ALA A 1 81 ? -8.727 4.488 20.771 1.00 92.12 81 ALA A N 1
ATOM 619 C CA . ALA A 1 81 ? -8.285 5.776 20.244 1.00 92.12 81 ALA A CA 1
ATOM 620 C C . ALA A 1 81 ? -6.797 5.780 19.849 1.00 92.12 81 ALA A C 1
ATOM 622 O O . ALA A 1 81 ? -6.444 6.342 18.812 1.00 92.12 81 ALA A O 1
ATOM 623 N N . ALA A 1 82 ? -5.933 5.128 20.636 1.00 93.38 82 ALA A N 1
ATOM 624 C CA . ALA A 1 82 ? -4.505 5.026 20.345 1.00 93.38 82 ALA A CA 1
ATOM 625 C C . ALA A 1 82 ? -4.254 4.161 19.101 1.00 93.38 82 ALA A C 1
ATOM 627 O O . ALA A 1 82 ? -3.483 4.556 18.225 1.00 93.38 82 ALA A O 1
ATOM 628 N N . ILE A 1 83 ? -4.981 3.043 18.977 1.00 92.88 83 ILE A N 1
ATOM 629 C CA . ILE A 1 83 ? -4.945 2.179 17.788 1.00 92.88 83 ILE A CA 1
ATOM 630 C C . ILE A 1 83 ? -5.365 2.970 16.545 1.00 92.88 83 ILE A C 1
ATOM 632 O O . ILE A 1 83 ? -4.615 3.032 15.570 1.00 92.88 83 ILE A O 1
ATOM 636 N N . ARG A 1 84 ? -6.528 3.639 16.583 1.00 93.00 84 ARG A N 1
ATOM 637 C CA . ARG A 1 84 ? -7.013 4.448 15.451 1.00 93.00 84 ARG A CA 1
ATOM 638 C C . ARG A 1 84 ? -6.030 5.550 15.067 1.00 93.00 84 ARG A C 1
ATOM 640 O O . ARG A 1 84 ? -5.803 5.773 13.879 1.00 93.00 84 ARG A O 1
ATOM 647 N N . LEU A 1 85 ? -5.405 6.214 16.040 1.00 92.25 85 LEU A N 1
ATOM 648 C CA . LEU A 1 85 ? -4.397 7.238 15.769 1.00 92.25 85 LEU A CA 1
ATOM 649 C C . LEU A 1 85 ? -3.177 6.661 15.035 1.00 92.25 85 LEU A C 1
ATOM 651 O O . LEU A 1 85 ? -2.737 7.238 14.038 1.00 92.25 85 LEU A O 1
ATOM 655 N N . ALA A 1 86 ? -2.642 5.526 15.492 1.00 93.06 86 ALA A N 1
ATOM 656 C CA . ALA A 1 86 ? -1.508 4.866 14.846 1.00 93.06 86 ALA A CA 1
ATOM 657 C C . ALA A 1 86 ? -1.859 4.399 13.424 1.00 93.06 86 ALA A C 1
ATOM 659 O O . ALA A 1 86 ? -1.154 4.714 12.464 1.00 93.06 86 ALA A O 1
ATOM 660 N N . CYS A 1 87 ? -3.009 3.746 13.255 1.00 92.81 87 CYS A N 1
ATOM 661 C CA . CYS A 1 87 ? -3.495 3.311 11.952 1.00 92.81 87 CYS A CA 1
ATOM 662 C C . CYS A 1 87 ? -3.723 4.481 10.981 1.00 92.81 87 CYS A C 1
ATOM 664 O O . CYS A 1 87 ? -3.342 4.394 9.812 1.00 92.81 87 CYS A O 1
ATOM 666 N N . ARG A 1 88 ? -4.270 5.613 11.450 1.00 92.19 88 ARG A N 1
ATOM 667 C CA . ARG A 1 88 ? -4.458 6.821 10.628 1.00 92.19 88 ARG A CA 1
ATOM 668 C C 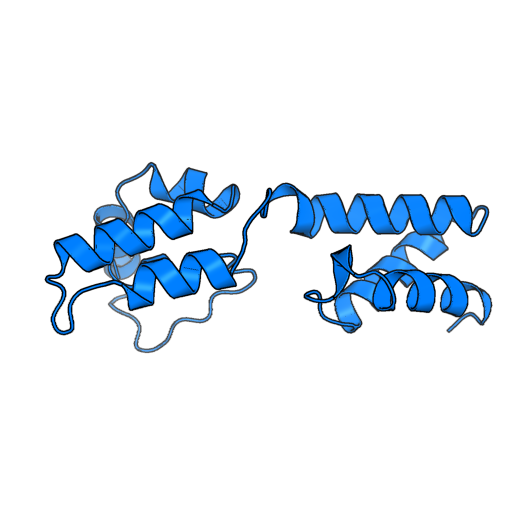. ARG A 1 88 ? -3.124 7.372 10.124 1.00 92.19 88 ARG A C 1
ATOM 670 O O . ARG A 1 88 ? -3.019 7.720 8.948 1.00 92.19 88 ARG A O 1
ATOM 677 N N . LYS A 1 89 ? -2.090 7.410 10.975 1.00 91.50 89 LYS A N 1
ATOM 678 C CA . LYS A 1 89 ? -0.736 7.830 10.566 1.00 91.50 89 LYS A CA 1
ATOM 679 C C . LYS A 1 89 ? -0.182 6.954 9.444 1.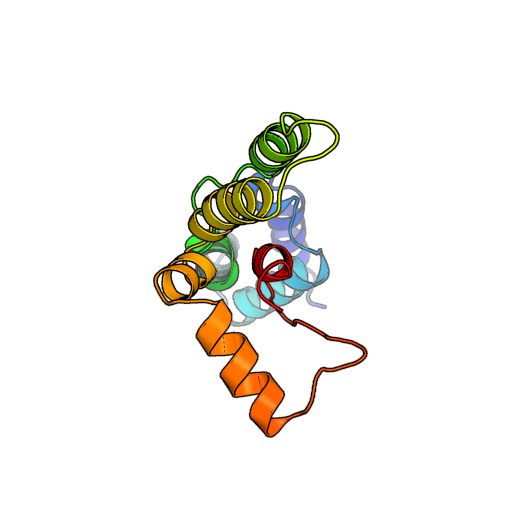00 91.50 89 LYS A C 1
ATOM 681 O O . LYS A 1 89 ? 0.468 7.479 8.543 1.00 91.50 89 LYS A O 1
ATOM 686 N N . ILE A 1 90 ? -0.451 5.649 9.476 1.00 92.12 90 ILE A N 1
ATOM 687 C CA . ILE A 1 90 ? -0.018 4.712 8.432 1.00 92.12 90 ILE A CA 1
ATOM 688 C C . ILE A 1 90 ? -0.813 4.928 7.141 1.00 92.12 90 ILE A C 1
ATOM 690 O O . ILE A 1 90 ? -0.207 5.079 6.081 1.00 92.12 90 ILE A O 1
ATOM 694 N N . LEU A 1 91 ? -2.146 5.029 7.220 1.00 92.38 91 LEU A N 1
ATOM 695 C CA . LEU A 1 91 ? -3.016 5.296 6.064 1.00 92.38 91 LEU A CA 1
ATOM 696 C C . LEU A 1 91 ? -2.594 6.562 5.297 1.00 92.38 91 LEU A C 1
ATOM 698 O O . LEU A 1 91 ? -2.587 6.559 4.065 1.00 92.38 91 LEU A O 1
ATOM 702 N N . ASN A 1 92 ? -2.150 7.603 6.004 1.00 91.50 92 ASN A N 1
ATOM 703 C CA . ASN A 1 92 ? -1.704 8.867 5.408 1.00 91.50 92 ASN A CA 1
ATOM 704 C C . ASN A 1 92 ? -0.401 8.769 4.587 1.00 91.50 92 ASN A C 1
ATOM 706 O O . ASN A 1 92 ? -0.099 9.676 3.802 1.00 91.50 92 ASN A O 1
ATOM 710 N N . ARG A 1 93 ? 0.370 7.679 4.722 1.00 90.88 93 ARG A N 1
ATOM 711 C CA . ARG A 1 93 ? 1.638 7.470 3.990 1.00 90.88 93 ARG A CA 1
ATOM 712 C C . ARG A 1 93 ? 1.450 6.991 2.557 1.00 90.88 93 ARG A C 1
ATOM 714 O O . ARG A 1 93 ? 2.417 6.953 1.799 1.00 90.88 93 ARG A O 1
ATOM 721 N N . HIS A 1 94 ? 0.231 6.624 2.179 1.00 92.31 94 HIS A N 1
ATOM 722 C CA . HIS A 1 94 ? -0.078 6.166 0.836 1.00 92.31 94 HIS A CA 1
ATOM 723 C C . HIS A 1 94 ? -1.157 7.057 0.223 1.00 92.31 94 HIS A C 1
ATOM 725 O O . HIS A 1 94 ? -2.206 7.268 0.823 1.00 92.31 94 HIS A O 1
ATOM 731 N N . ALA A 1 95 ? -0.894 7.613 -0.963 1.00 91.00 95 ALA A N 1
ATOM 732 C CA . ALA A 1 95 ? -1.698 8.706 -1.519 1.00 91.00 95 ALA A CA 1
ATOM 733 C C . ALA A 1 95 ? -3.194 8.354 -1.617 1.00 91.00 95 ALA A C 1
ATOM 735 O O . ALA A 1 95 ? -4.029 9.089 -1.104 1.00 91.00 95 ALA A O 1
ATOM 736 N N . ALA A 1 96 ? -3.518 7.170 -2.149 1.00 90.31 96 ALA A N 1
ATOM 737 C CA . ALA A 1 96 ? -4.908 6.743 -2.316 1.00 90.31 96 ALA A CA 1
ATOM 738 C C . ALA A 1 96 ? -5.638 6.476 -0.988 1.00 90.31 96 ALA A C 1
ATOM 740 O O . ALA A 1 96 ? -6.853 6.616 -0.909 1.00 90.31 96 ALA A O 1
ATOM 741 N N . THR A 1 97 ? -4.924 6.049 0.057 1.00 92.75 97 THR A N 1
ATOM 742 C CA . THR A 1 97 ? -5.545 5.832 1.373 1.00 92.75 97 THR A CA 1
ATOM 743 C C . THR A 1 97 ? -5.624 7.124 2.164 1.00 92.75 97 THR A C 1
ATOM 745 O O . THR A 1 97 ? -6.583 7.272 2.909 1.00 92.75 97 THR A O 1
ATOM 748 N N . ARG A 1 98 ? -4.686 8.061 1.955 1.00 91.44 98 ARG A N 1
ATOM 749 C CA . ARG A 1 98 ? -4.722 9.410 2.526 1.00 91.44 98 ARG A CA 1
ATOM 750 C C . ARG A 1 98 ? -5.989 10.147 2.108 1.00 91.44 98 ARG A C 1
ATOM 752 O O . ARG A 1 98 ? -6.741 10.561 2.980 1.00 91.44 98 ARG A O 1
ATOM 759 N N . GLU A 1 99 ? -6.253 10.202 0.801 1.00 88.12 99 GLU A N 1
ATOM 760 C CA . GLU A 1 99 ? -7.458 10.828 0.232 1.00 88.12 99 GLU A CA 1
ATOM 761 C C . GLU A 1 99 ? -8.744 10.289 0.880 1.00 88.12 99 GLU A C 1
ATOM 763 O O . GLU A 1 99 ? -9.656 11.046 1.188 1.00 88.12 99 GLU A O 1
ATOM 768 N N . ARG A 1 100 ? -8.805 8.978 1.158 1.00 84.69 100 ARG A N 1
ATOM 769 C CA . ARG A 1 100 ? -9.954 8.359 1.841 1.00 84.69 100 ARG A CA 1
ATOM 770 C C . ARG A 1 100 ? -9.983 8.624 3.345 1.00 84.69 100 ARG A C 1
ATOM 772 O O . ARG A 1 100 ? -11.053 8.758 3.918 1.00 84.69 100 ARG A O 1
ATOM 779 N N . SER A 1 101 ? -8.824 8.659 3.996 1.00 80.94 101 SER A N 1
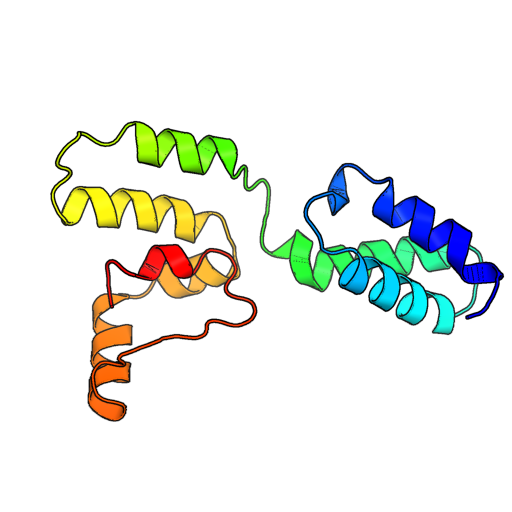ATOM 780 C CA . SER A 1 101 ? -8.715 8.860 5.444 1.00 80.94 101 SER A CA 1
ATOM 781 C C . SER A 1 101 ? -8.930 10.298 5.909 1.00 80.94 101 SER A C 1
ATOM 783 O O . SER A 1 101 ? -9.020 10.519 7.115 1.00 80.94 101 SER A O 1
ATOM 785 N N . GLU A 1 102 ? -8.971 11.254 4.978 1.00 76.12 102 GLU A N 1
ATOM 786 C CA . GLU A 1 102 ? -9.396 12.633 5.237 1.00 76.12 102 GLU A CA 1
ATOM 787 C C . GLU A 1 102 ? -10.896 12.714 5.575 1.00 76.12 102 GLU A C 1
ATOM 789 O O . GLU A 1 102 ? -11.299 13.605 6.319 1.00 76.12 102 GLU A O 1
ATOM 794 N N . ALA A 1 103 ? -11.703 11.762 5.093 1.00 74.19 103 ALA A N 1
ATOM 795 C CA . ALA A 1 103 ? -13.094 11.582 5.498 1.00 74.19 103 ALA A CA 1
ATOM 796 C C . ALA A 1 103 ? -13.213 10.734 6.781 1.00 74.19 103 ALA A C 1
ATOM 798 O O . ALA A 1 103 ? -12.284 10.003 7.156 1.00 74.19 103 ALA A O 1
ATOM 799 N N . ASP A 1 104 ? -14.372 10.793 7.448 1.00 86.56 104 ASP A N 1
ATOM 800 C CA . ASP A 1 104 ? -14.651 9.886 8.561 1.00 86.56 104 ASP A CA 1
ATOM 801 C C . ASP A 1 104 ? -14.824 8.453 8.033 1.00 86.56 104 ASP A C 1
ATOM 803 O O . ASP A 1 104 ? -15.724 8.146 7.250 1.00 86.56 104 ASP A O 1
ATOM 807 N N . LEU A 1 105 ? -13.909 7.567 8.437 1.00 92.56 105 LEU A N 1
ATOM 808 C CA . LEU A 1 105 ? -13.962 6.163 8.038 1.00 92.56 105 LEU A CA 1
ATOM 809 C C . LEU A 1 105 ? -15.081 5.409 8.764 1.00 92.56 105 LEU A C 1
ATOM 811 O O . LEU A 1 105 ? -15.539 4.409 8.222 1.00 92.56 105 LEU A O 1
ATOM 815 N N . ALA A 1 106 ? -15.500 5.854 9.955 1.00 92.38 106 ALA A N 1
ATOM 816 C CA . ALA A 1 106 ? -16.593 5.211 10.681 1.00 92.38 106 ALA A CA 1
ATOM 817 C C . ALA A 1 106 ? -17.900 5.365 9.895 1.00 92.38 106 ALA A C 1
ATOM 819 O O . ALA A 1 106 ? -18.519 4.362 9.551 1.00 92.38 106 ALA A O 1
ATOM 820 N N . ASP A 1 107 ? -18.230 6.595 9.493 1.00 93.75 107 ASP A N 1
ATOM 821 C CA . ASP A 1 107 ? -19.416 6.895 8.683 1.00 93.75 107 ASP A CA 1
ATOM 822 C C . ASP A 1 107 ? -19.414 6.126 7.353 1.00 93.75 107 ASP A C 1
ATOM 824 O O . ASP A 1 107 ? -20.453 5.638 6.895 1.00 93.75 107 ASP A O 1
ATOM 828 N N . LEU A 1 108 ? -18.237 5.986 6.726 1.00 92.56 108 LEU A N 1
ATOM 829 C CA . LEU A 1 108 ? -18.078 5.227 5.487 1.00 92.56 108 LEU A CA 1
ATOM 830 C C . LEU A 1 108 ? -18.471 3.756 5.672 1.00 92.56 108 LEU A C 1
ATOM 832 O O . LEU A 1 108 ? -19.269 3.238 4.888 1.00 92.56 108 LEU A O 1
ATOM 836 N N . TYR A 1 109 ? -17.909 3.071 6.670 1.00 94.38 109 TYR A N 1
ATOM 837 C CA . TYR A 1 109 ? -18.200 1.652 6.877 1.00 94.38 109 TYR A CA 1
ATOM 838 C C . TYR A 1 109 ? -19.586 1.415 7.453 1.00 94.38 109 TYR A C 1
ATOM 840 O O . TYR A 1 109 ? -20.234 0.458 7.038 1.00 94.38 109 TYR A O 1
ATOM 848 N N . GLU A 1 110 ? -20.083 2.305 8.312 1.00 94.81 110 GLU A N 1
ATOM 849 C CA . GLU A 1 110 ? -21.472 2.269 8.764 1.00 94.81 110 GLU A CA 1
ATOM 850 C C . GLU A 1 110 ? -22.428 2.333 7.566 1.00 94.81 110 GLU A C 1
ATOM 852 O O . GLU A 1 110 ? -23.315 1.489 7.432 1.00 94.81 110 GLU A O 1
ATOM 857 N N . SER A 1 111 ? -22.186 3.252 6.625 1.00 95.31 111 SER A N 1
ATOM 858 C CA . SER A 1 111 ? -22.988 3.381 5.402 1.00 95.31 111 SER A CA 1
ATOM 859 C C . SER A 1 111 ? -22.899 2.142 4.505 1.00 95.31 111 SER A C 1
ATOM 861 O O . SER A 1 111 ? -23.906 1.702 3.951 1.00 95.31 111 SER A O 1
ATOM 863 N N . ILE A 1 112 ? -21.707 1.553 4.358 1.00 95.62 112 ILE A N 1
ATOM 864 C CA . ILE A 1 112 ? -21.518 0.325 3.571 1.00 95.62 112 ILE A CA 1
ATOM 865 C C . ILE A 1 112 ? -22.257 -0.847 4.230 1.00 95.62 112 ILE A C 1
ATOM 867 O O . ILE A 1 112 ? -23.024 -1.544 3.564 1.00 95.62 112 ILE A O 1
ATOM 871 N N . PHE A 1 113 ? -22.076 -1.057 5.535 1.00 96.25 113 PHE A N 1
ATOM 872 C CA . PHE A 1 113 ? -22.658 -2.191 6.254 1.00 96.25 113 PHE A CA 1
ATOM 873 C C . PHE A 1 113 ? -24.155 -2.044 6.494 1.00 96.25 113 PHE A C 1
ATOM 875 O O . PHE A 1 113 ? -24.839 -3.060 6.597 1.00 96.25 113 PHE A O 1
ATOM 882 N N . ALA A 1 114 ? -24.700 -0.828 6.482 1.00 97.31 114 ALA A N 1
ATOM 883 C CA . ALA A 1 114 ? -26.143 -0.624 6.414 1.00 97.31 114 ALA A CA 1
ATOM 884 C C . ALA A 1 114 ? -26.753 -1.232 5.134 1.00 97.31 114 ALA A C 1
ATOM 886 O O . ALA A 1 114 ? -27.878 -1.728 5.166 1.00 97.31 114 ALA A O 1
ATOM 887 N N . LEU A 1 115 ? -26.010 -1.243 4.019 1.00 97.69 115 LEU A N 1
ATOM 888 C CA . LEU A 1 115 ? -26.461 -1.807 2.742 1.00 97.69 115 LEU A CA 1
ATOM 889 C C . LEU A 1 115 ? -26.145 -3.301 2.602 1.00 97.69 115 LEU A C 1
ATOM 891 O O . LEU A 1 115 ? -26.915 -4.034 1.984 1.00 97.69 115 LEU A O 1
ATOM 895 N N . THR A 1 116 ? -25.011 -3.758 3.140 1.00 96.69 116 THR A N 1
ATOM 896 C CA . THR A 1 116 ? -24.520 -5.134 2.932 1.00 96.69 116 THR A CA 1
ATOM 897 C C . THR A 1 116 ? -24.747 -6.073 4.113 1.00 96.69 116 THR A C 1
ATOM 899 O O . THR A 1 116 ? -24.513 -7.273 3.971 1.00 96.69 116 THR A O 1
ATOM 902 N N . ALA A 1 117 ? -25.155 -5.540 5.269 1.00 95.44 117 ALA A N 1
ATOM 903 C CA . ALA A 1 117 ? -24.903 -6.108 6.595 1.00 95.44 117 ALA A CA 1
ATOM 904 C C . ALA A 1 117 ? -23.390 -6.246 6.905 1.00 95.44 117 ALA A C 1
ATOM 906 O O . ALA A 1 117 ? -22.560 -6.230 5.986 1.00 95.44 117 ALA A O 1
ATOM 907 N N . PRO A 1 118 ? -22.995 -6.385 8.188 1.00 93.88 118 PRO A N 1
ATOM 908 C CA . PRO A 1 118 ? -21.605 -6.648 8.547 1.00 93.88 118 PRO A CA 1
ATOM 909 C C . PRO A 1 118 ? -21.100 -7.953 7.904 1.00 93.88 118 PRO A C 1
ATOM 911 O O . PRO A 1 118 ? -21.687 -9.021 8.127 1.00 93.88 118 PRO A O 1
ATOM 914 N N . PRO A 1 119 ? -20.032 -7.906 7.088 1.00 95.38 119 PRO A N 1
ATOM 915 C CA . PRO A 1 119 ? -19.541 -9.080 6.385 1.00 95.38 119 PRO A CA 1
ATOM 916 C C . PRO A 1 119 ? -18.811 -10.029 7.339 1.00 95.38 119 PRO A C 1
ATOM 918 O O . PRO A 1 119 ? -18.153 -9.614 8.288 1.00 95.38 119 PRO A O 1
ATOM 921 N N . ARG A 1 120 ? -18.847 -11.333 7.039 1.00 96.06 120 ARG A N 1
ATOM 922 C CA . ARG A 1 120 ? -18.010 -12.329 7.741 1.00 96.06 120 ARG A CA 1
ATOM 923 C C . ARG A 1 120 ? -16.578 -12.393 7.205 1.00 96.06 120 ARG A C 1
ATOM 925 O O . ARG A 1 120 ? -15.709 -12.974 7.844 1.00 96.06 120 ARG A O 1
ATOM 932 N N . SER A 1 121 ? -16.349 -11.852 6.011 1.00 95.25 121 SER A N 1
ATOM 933 C CA . SER A 1 121 ? -15.064 -11.873 5.312 1.00 95.25 121 SER A CA 1
ATOM 934 C C . SER A 1 121 ? -14.985 -10.724 4.314 1.00 95.25 121 SER A C 1
ATOM 936 O O . SER A 1 121 ? -15.969 -10.452 3.625 1.00 95.25 121 SER A O 1
ATOM 938 N N . VAL A 1 122 ? -13.808 -10.112 4.182 1.00 94.69 122 VAL A N 1
ATOM 939 C CA . VAL A 1 122 ? -13.537 -9.032 3.223 1.00 94.69 122 VAL A CA 1
ATOM 940 C C . VAL A 1 122 ? -12.345 -9.418 2.348 1.00 94.69 122 VAL A C 1
ATOM 942 O O . VAL A 1 122 ? -11.308 -9.835 2.861 1.00 94.69 122 VAL A O 1
ATOM 945 N N . LEU A 1 123 ? -12.490 -9.271 1.027 1.00 96.81 123 LEU A N 1
ATOM 946 C CA . LEU A 1 123 ? -11.394 -9.357 0.061 1.00 96.81 123 LEU A CA 1
ATOM 947 C C . LEU A 1 123 ? -11.123 -7.959 -0.498 1.00 96.81 123 LEU A C 1
ATOM 949 O O . LEU A 1 123 ? -11.933 -7.426 -1.252 1.00 96.81 123 LEU A O 1
ATOM 953 N N . ASP A 1 124 ? -9.973 -7.391 -0.148 1.00 96.00 124 ASP A N 1
ATOM 954 C CA . ASP A 1 124 ? -9.553 -6.065 -0.598 1.00 96.00 124 ASP A CA 1
ATOM 955 C C . ASP A 1 124 ? -8.452 -6.178 -1.668 1.00 96.00 124 ASP A C 1
ATOM 957 O O . ASP A 1 124 ? -7.294 -6.502 -1.384 1.00 96.00 124 ASP A O 1
ATOM 961 N N . VAL A 1 125 ? -8.828 -5.964 -2.932 1.00 95.12 125 VAL A N 1
ATOM 962 C CA . VAL A 1 125 ? -7.940 -6.114 -4.094 1.00 95.12 125 VAL A CA 1
ATOM 963 C C . VAL A 1 125 ? -7.258 -4.788 -4.409 1.00 95.12 125 VAL A C 1
ATOM 965 O O . VAL A 1 125 ? -7.913 -3.791 -4.696 1.00 95.12 125 VAL A O 1
ATOM 968 N N . GLY A 1 126 ? -5.922 -4.783 -4.433 1.00 91.06 126 GLY A N 1
ATOM 969 C CA . GLY A 1 126 ? -5.167 -3.537 -4.607 1.00 91.06 126 GLY A CA 1
ATOM 970 C C . GLY A 1 126 ? -5.244 -2.637 -3.370 1.00 91.06 126 GLY A C 1
ATOM 971 O O . GLY A 1 126 ? -5.200 -1.415 -3.491 1.00 91.06 126 GLY A O 1
ATOM 972 N N . CYS A 1 127 ? -5.334 -3.260 -2.193 1.00 93.94 127 CYS A N 1
ATOM 973 C CA . CYS A 1 127 ? -5.617 -2.637 -0.904 1.00 93.94 127 CYS A CA 1
ATOM 974 C C . CYS A 1 127 ? -4.680 -1.477 -0.516 1.00 93.94 127 CYS A C 1
ATOM 976 O O . CYS A 1 127 ? -5.060 -0.580 0.238 1.00 93.94 127 CYS A O 1
ATOM 978 N N . GLY A 1 128 ? -3.442 -1.447 -1.017 1.00 92.00 128 GLY A N 1
ATOM 979 C CA . GLY A 1 128 ? -2.443 -0.472 -0.580 1.00 92.00 128 GLY A CA 1
ATOM 980 C C . GLY A 1 128 ? -2.202 -0.599 0.927 1.00 92.00 128 GLY A C 1
ATOM 981 O O . GLY A 1 128 ? -1.814 -1.662 1.399 1.00 92.00 128 GLY A O 1
ATOM 982 N N . LEU A 1 129 ? -2.453 0.473 1.686 1.00 93.12 129 LEU A N 1
ATOM 983 C CA . LEU A 1 129 ? -2.406 0.456 3.158 1.00 93.12 129 LEU A CA 1
ATOM 984 C C . LEU A 1 129 ? -3.795 0.358 3.812 1.00 93.12 129 LEU A C 1
ATOM 986 O O . LEU A 1 129 ? -3.921 0.529 5.021 1.00 93.12 129 LEU A O 1
ATOM 990 N N . HIS A 1 130 ? -4.847 0.080 3.042 1.00 94.88 130 HIS A N 1
ATOM 991 C CA . HIS A 1 130 ? -6.219 0.036 3.541 1.00 94.88 130 HIS A CA 1
ATOM 992 C C . HIS A 1 130 ? -6.520 -1.037 4.603 1.00 94.88 130 HIS A C 1
ATOM 994 O O . HIS A 1 130 ? -7.416 -0.781 5.400 1.00 94.88 130 HIS A O 1
ATOM 1000 N N . PRO A 1 131 ? -5.765 -2.148 4.757 1.00 94.62 131 PRO A N 1
ATOM 1001 C CA . PRO A 1 131 ? -5.963 -3.049 5.896 1.00 94.62 131 PRO A CA 1
ATOM 1002 C C . PRO A 1 131 ? -5.826 -2.352 7.261 1.00 94.62 131 PRO A C 1
ATOM 1004 O O . PRO A 1 131 ? -6.423 -2.782 8.241 1.00 94.62 131 PRO A O 1
ATOM 1007 N N . PHE A 1 132 ? -5.120 -1.218 7.337 1.00 93.81 132 PHE A N 1
ATOM 1008 C CA . PHE A 1 132 ? -5.080 -0.401 8.552 1.00 93.81 132 PHE A CA 1
ATOM 1009 C C . PHE A 1 132 ? -6.392 0.348 8.834 1.00 93.81 132 PHE A C 1
ATOM 1011 O O . PHE A 1 132 ? -6.484 1.010 9.854 1.00 93.81 132 PHE A O 1
ATOM 1018 N N . ALA A 1 133 ? -7.415 0.251 7.983 1.00 94.81 133 ALA A N 1
ATOM 1019 C CA . ALA A 1 133 ? -8.748 0.806 8.212 1.00 94.81 133 ALA A CA 1
ATOM 1020 C C . ALA A 1 133 ? -9.686 -0.140 8.989 1.00 94.81 133 ALA A C 1
ATOM 1022 O O . ALA A 1 133 ? -10.785 0.279 9.338 1.00 94.81 133 ALA A O 1
ATOM 1023 N N . ILE A 1 134 ? -9.254 -1.370 9.299 1.00 94.31 134 ILE A N 1
ATOM 1024 C CA . ILE A 1 134 ? -10.032 -2.343 10.088 1.00 94.31 134 ILE A CA 1
ATOM 1025 C C . ILE A 1 134 ? -10.568 -1.770 11.414 1.00 94.31 134 ILE A C 1
ATOM 1027 O O . ILE A 1 134 ? -11.708 -2.068 11.732 1.00 94.31 134 ILE A O 1
ATOM 1031 N N . PRO A 1 135 ? -9.857 -0.911 12.177 1.00 93.69 135 PRO A N 1
ATOM 1032 C CA . PRO A 1 135 ? -10.402 -0.345 13.421 1.00 93.69 135 PRO A CA 1
ATOM 1033 C C . PRO A 1 135 ? -11.650 0.549 13.277 1.00 93.69 135 PRO A C 1
ATOM 1035 O O . PRO A 1 135 ? -12.138 1.053 14.291 1.00 93.69 135 PRO A O 1
ATOM 1038 N N . TRP A 1 136 ? -12.097 0.820 12.046 1.00 93.94 136 TRP A N 1
ATOM 1039 C CA . TRP A 1 136 ? -13.325 1.554 11.724 1.00 93.94 136 TRP A CA 1
ATOM 1040 C C . TRP A 1 136 ? -14.404 0.673 11.069 1.00 93.94 136 TRP A C 1
ATOM 1042 O O . TRP A 1 136 ? -15.494 1.179 10.826 1.00 93.94 136 TRP A O 1
ATOM 1052 N N . MET A 1 137 ? -14.094 -0.592 10.756 1.00 93.00 137 MET A N 1
ATOM 1053 C CA . MET A 1 137 ? -15.058 -1.604 10.303 1.00 93.00 137 MET A CA 1
ATOM 1054 C C . MET A 1 137 ? -15.666 -2.306 11.521 1.00 93.00 137 MET A C 1
ATOM 1056 O O . MET A 1 137 ? -16.881 -2.588 11.489 1.00 93.00 137 MET A O 1
#

Secondary structure (DSSP, 8-state):
--TTSHHHHHHHHT-TTTTTS-HHHHHHHHHHHHTT-S-HHHHHHHHHHHHIIIIITT-TT--HHHHHHHHHTS-SS--HHHHHHHHHHHHTTSHHHHHHHTS-HHHHHHHHHHHH-S-S----TT-TTGGGGGGG-

pLDDT: mean 90.3, std 7.11, range [50.5, 97.69]

InterPro domains:
  IPR025981 Ribosomal RNA aminoglycoside-resistance methyltransferase [PF07091] (15-137)
  IPR029063 S-adenosyl-L-methionine-dependent methyltransferase superfamily [G3DSA:3.40.50.150] (63-137)

Foldseek 3Di:
DPPVLVVLLCVQCVDPVCVPPDSVLSVVLSVVLCVVPDDSVSSNVSSVVVCCVLPVVFQPPDDVVVLVVLVVPAPPDHPLVRLLVSLLVNLCNTRVSVVVSVDPLLVVVVVVCVVVPDDPDDDDDPCRSVVSSVSSD

Organism: NCBI:txid412755

Mean predicted aligned error: 4.94 Å

Nearest PDB structures (foldseek):
  3frh-assembly1_A  TM=8.243E-01  e=2.762E-04  Escherichia coli
  6cn0-assembly4_D  TM=7.267E-01  e=2.913E-04  Proteus mirabilis
  6cn0-assembly2_B  TM=6.309E-01  e=3.802E-04  Proteus mirabilis